Protein AF-A0A6A4WFX6-F1 (afdb_monomer_lite)

Structure (mmCIF, N/CA/C/O backbone):
data_AF-A0A6A4WFX6-F1
#
_entry.id   AF-A0A6A4WFX6-F1
#
loop_
_atom_site.group_PDB
_atom_site.id
_atom_site.type_symbol
_atom_site.label_atom_id
_atom_site.label_alt_id
_atom_site.label_comp_id
_atom_site.label_asym_id
_atom_site.label_entity_id
_atom_site.label_seq_id
_atom_site.pdbx_PDB_ins_code
_atom_site.Cartn_x
_atom_site.Cartn_y
_atom_site.Cartn_z
_atom_site.occupancy
_atom_site.B_iso_or_equiv
_atom_site.auth_seq_id
_atom_site.auth_comp_id
_atom_site.auth_asym_id
_atom_site.auth_atom_id
_atom_site.pdbx_PDB_model_num
ATOM 1 N N . MET A 1 1 ? -10.210 13.381 3.366 1.00 51.62 1 MET A N 1
ATOM 2 C CA . MET A 1 1 ? -11.570 13.363 3.956 1.00 51.62 1 MET A CA 1
ATOM 3 C C . MET A 1 1 ? -12.374 12.101 3.634 1.00 51.62 1 MET A C 1
ATOM 5 O O . MET A 1 1 ? -13.273 11.799 4.397 1.00 51.62 1 MET A O 1
ATOM 9 N N . THR A 1 2 ? -12.081 11.334 2.578 1.00 75.25 2 THR A N 1
ATOM 10 C CA . THR A 1 2 ? -12.871 10.139 2.205 1.00 75.25 2 THR A CA 1
ATOM 11 C C . THR A 1 2 ? -12.532 8.862 2.981 1.00 75.25 2 THR A C 1
ATOM 13 O O . THR A 1 2 ? -13.380 7.989 3.110 1.00 75.25 2 THR A O 1
ATOM 16 N N . THR A 1 3 ? -11.318 8.739 3.514 1.00 73.69 3 THR A N 1
ATOM 17 C CA . THR A 1 3 ? -10.812 7.487 4.103 1.00 73.69 3 THR A CA 1
ATOM 18 C C . THR A 1 3 ? -11.449 7.160 5.442 1.00 73.69 3 THR A C 1
ATOM 20 O O . THR A 1 3 ? -11.946 6.055 5.614 1.00 73.69 3 THR A O 1
ATOM 23 N N . ARG A 1 4 ? -11.525 8.140 6.345 1.00 78.06 4 ARG A N 1
ATOM 24 C CA . ARG A 1 4 ? -12.198 7.982 7.636 1.00 78.06 4 ARG A CA 1
ATOM 25 C C . ARG A 1 4 ? -13.681 7.634 7.482 1.00 78.06 4 ARG A C 1
ATOM 27 O O . ARG A 1 4 ? -14.131 6.668 8.070 1.00 78.06 4 ARG A O 1
ATOM 34 N N . ILE A 1 5 ? -14.404 8.342 6.610 1.00 83.00 5 ILE A N 1
ATOM 35 C CA . ILE A 1 5 ? -15.824 8.058 6.332 1.00 83.00 5 ILE A CA 1
ATOM 36 C C . ILE A 1 5 ? -16.015 6.620 5.829 1.00 83.00 5 ILE A C 1
ATOM 38 O O . ILE A 1 5 ? -16.965 5.954 6.224 1.00 83.00 5 ILE A O 1
ATOM 42 N N . LEU A 1 6 ? -15.122 6.138 4.961 1.00 85.56 6 LEU A N 1
ATOM 43 C CA . LEU A 1 6 ? -15.194 4.776 4.441 1.00 85.56 6 LEU A CA 1
ATOM 44 C C . LEU A 1 6 ? -14.917 3.730 5.529 1.00 85.56 6 LEU A C 1
ATOM 46 O O . LEU A 1 6 ? -15.627 2.731 5.591 1.00 85.56 6 LEU A O 1
ATOM 50 N N . VAL A 1 7 ? -13.915 3.956 6.383 1.00 84.00 7 VAL A N 1
ATOM 51 C CA . VAL A 1 7 ? -13.606 3.062 7.511 1.00 84.00 7 VAL A CA 1
ATOM 52 C C . VAL A 1 7 ? -14.772 3.024 8.498 1.00 84.00 7 VAL A C 1
ATOM 54 O O . VAL A 1 7 ? -15.221 1.935 8.845 1.00 84.00 7 VAL A O 1
ATOM 57 N N . ASP A 1 8 ? -15.321 4.184 8.862 1.00 84.25 8 ASP A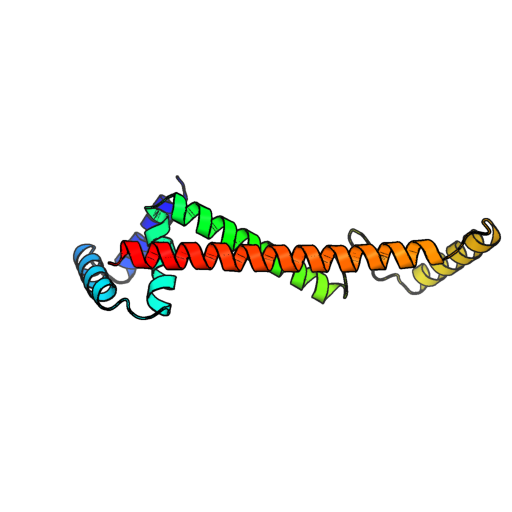 N 1
ATOM 58 C CA . ASP A 1 8 ? -16.463 4.302 9.774 1.00 84.25 8 ASP A CA 1
ATOM 59 C C . ASP A 1 8 ? -17.706 3.587 9.212 1.00 84.25 8 ASP A C 1
ATOM 61 O O . ASP A 1 8 ? -18.397 2.871 9.935 1.00 84.25 8 ASP A O 1
ATOM 65 N N . LEU A 1 9 ? -17.964 3.719 7.904 1.00 87.06 9 LEU A N 1
ATOM 66 C CA . LEU A 1 9 ? -19.076 3.045 7.227 1.00 87.06 9 LEU A CA 1
ATOM 67 C C . LEU A 1 9 ? -18.907 1.519 7.208 1.00 87.06 9 LEU A C 1
ATOM 69 O O . LEU A 1 9 ? -19.844 0.790 7.529 1.00 87.06 9 LEU A O 1
ATOM 73 N N . MET A 1 10 ? -17.723 1.033 6.828 1.00 88.31 10 MET A N 1
ATOM 74 C CA . MET A 1 10 ? -17.441 -0.404 6.736 1.00 88.31 10 MET A CA 1
ATOM 75 C C . MET A 1 10 ? -17.467 -1.067 8.113 1.00 88.31 10 MET A C 1
ATOM 77 O O . MET A 1 10 ? -18.027 -2.151 8.266 1.00 88.31 10 MET A O 1
ATOM 81 N N . LEU A 1 11 ? -16.888 -0.406 9.118 1.00 87.44 11 LEU A N 1
ATOM 82 C CA . LEU A 1 11 ? -16.868 -0.902 10.487 1.00 87.44 11 LEU A CA 1
ATOM 83 C C . LEU A 1 11 ? -18.274 -0.885 11.098 1.00 87.44 11 LEU A C 1
ATOM 85 O O . LEU A 1 11 ? -18.674 -1.874 11.705 1.00 87.44 11 LEU A O 1
ATOM 89 N N . GLY A 1 12 ? -19.043 0.186 10.875 1.00 87.12 12 GLY A N 1
ATOM 90 C CA . GLY A 1 12 ? -20.427 0.299 11.335 1.00 87.12 12 GLY A CA 1
ATOM 91 C C . GLY A 1 12 ? -21.333 -0.792 10.761 1.00 87.12 12 GLY A C 1
ATOM 92 O O . GLY A 1 12 ? -22.003 -1.480 11.527 1.00 87.12 12 GLY A O 1
ATOM 93 N N . SER A 1 13 ? -21.286 -1.015 9.441 1.00 89.12 13 SER A N 1
ATOM 94 C CA . SER A 1 13 ? -22.045 -2.093 8.784 1.00 89.12 13 SER A CA 1
ATOM 95 C C . SER A 1 13 ? -21.658 -3.471 9.325 1.00 89.12 13 SER A C 1
ATOM 97 O O . SER A 1 13 ? -22.522 -4.289 9.617 1.00 89.12 13 SER A O 1
ATOM 99 N N . TYR A 1 14 ? -20.360 -3.728 9.500 1.00 88.56 14 TYR A N 1
ATOM 100 C CA . TYR A 1 14 ? -19.877 -5.019 9.990 1.00 88.56 14 TYR A CA 1
ATOM 101 C C . TYR A 1 14 ? -20.261 -5.282 11.454 1.00 88.56 14 TYR A C 1
ATOM 103 O O . TYR A 1 14 ? -20.613 -6.403 11.823 1.00 88.56 14 TYR A O 1
ATOM 111 N N . MET A 1 15 ? -20.207 -4.253 12.303 1.00 89.56 15 MET A N 1
ATOM 112 C CA . MET A 1 15 ? -20.641 -4.348 13.697 1.00 89.56 15 MET A CA 1
ATOM 113 C C . MET A 1 15 ? -22.145 -4.615 13.809 1.00 89.56 15 MET A C 1
ATOM 115 O O . MET A 1 15 ? -22.550 -5.405 14.662 1.00 89.56 15 MET A O 1
ATOM 119 N N . GLU A 1 16 ? -22.954 -4.006 12.938 1.00 90.69 16 GLU A N 1
ATOM 120 C CA . GLU A 1 16 ? -24.398 -4.243 12.859 1.00 90.69 16 GLU A CA 1
ATOM 121 C C . GLU A 1 16 ? -24.711 -5.686 12.429 1.00 90.69 16 GLU A C 1
ATOM 123 O O . GLU A 1 16 ? -25.492 -6.362 13.100 1.00 90.69 16 GLU A O 1
ATOM 128 N N . ASP A 1 17 ? -24.025 -6.200 11.403 1.00 91.81 17 ASP A N 1
ATOM 129 C CA . ASP A 1 17 ? -24.216 -7.566 10.892 1.00 91.81 17 ASP A CA 1
ATOM 130 C C . ASP A 1 17 ? -23.879 -8.657 11.928 1.00 91.81 17 ASP A C 1
ATOM 132 O O . ASP A 1 17 ? -24.499 -9.723 11.949 1.00 91.81 17 ASP A O 1
ATOM 136 N N . ILE A 1 18 ? -22.895 -8.407 12.799 1.00 89.19 18 ILE A N 1
ATOM 137 C CA . ILE A 1 18 ? -22.449 -9.360 13.836 1.00 89.19 18 ILE A CA 1
ATOM 138 C C . ILE A 1 18 ? -23.148 -9.112 15.183 1.00 89.19 18 ILE A C 1
ATOM 140 O O . ILE A 1 18 ? -23.088 -9.951 16.084 1.00 89.19 18 ILE A O 1
ATOM 144 N N . GLY A 1 19 ? -23.855 -7.991 15.331 1.00 87.25 19 GLY A N 1
ATOM 145 C CA . GLY A 1 19 ? -24.536 -7.618 16.570 1.00 87.25 19 GLY A CA 1
ATOM 146 C C . GLY A 1 19 ? -23.578 -7.219 17.696 1.00 87.25 19 GLY A C 1
ATOM 147 O O . GLY A 1 19 ? -23.857 -7.490 18.865 1.00 87.25 1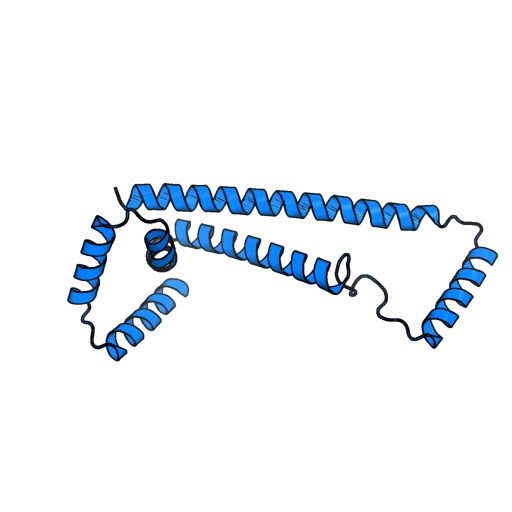9 GLY A O 1
ATOM 148 N N . ILE A 1 20 ? -22.442 -6.601 17.359 1.00 89.81 20 ILE A N 1
ATOM 149 C CA . ILE A 1 20 ? -21.456 -6.100 18.327 1.00 89.81 20 ILE A CA 1
ATOM 150 C C . ILE A 1 20 ? -21.765 -4.638 18.641 1.00 89.81 20 ILE A C 1
ATOM 152 O O . ILE A 1 20 ? -21.866 -3.810 17.737 1.00 89.81 20 ILE A O 1
ATOM 156 N N . THR A 1 21 ? -21.860 -4.293 19.928 1.00 87.12 21 THR A N 1
ATOM 157 C CA . THR A 1 21 ? -22.044 -2.888 20.322 1.00 87.12 21 THR A CA 1
ATOM 158 C C . THR A 1 21 ? -20.717 -2.116 20.294 1.00 87.12 21 THR A C 1
ATOM 160 O O . THR A 1 21 ? -19.652 -2.714 20.492 1.00 87.12 21 THR A O 1
ATOM 163 N N . PRO A 1 22 ? -20.741 -0.784 20.101 1.00 83.94 22 PRO A N 1
ATOM 164 C CA . PRO A 1 22 ? -19.537 0.048 20.161 1.00 83.94 22 PRO A CA 1
ATOM 165 C C . PRO A 1 22 ? -18.714 -0.147 21.438 1.00 83.94 22 PRO A C 1
ATOM 167 O O . PRO A 1 22 ? -17.492 -0.228 21.374 1.00 83.94 22 PRO A O 1
ATOM 170 N N . GLU A 1 23 ? -19.368 -0.326 22.583 1.00 86.06 23 GLU A N 1
ATOM 171 C CA . GLU A 1 23 ? -18.711 -0.507 23.882 1.00 86.06 23 GLU A CA 1
ATOM 172 C C . GLU A 1 23 ? -18.016 -1.874 23.989 1.00 86.06 23 GLU A C 1
ATOM 174 O O . GLU A 1 23 ? -16.959 -2.009 24.609 1.00 86.06 23 GLU A O 1
ATOM 179 N N . GLN A 1 24 ? -18.599 -2.912 23.380 1.00 84.81 24 GLN A N 1
ATOM 180 C CA . GLN A 1 24 ? -17.982 -4.238 23.305 1.00 84.81 24 GLN A CA 1
ATOM 181 C C . GLN A 1 24 ? -16.764 -4.226 22.382 1.00 84.81 24 GLN A C 1
ATOM 183 O O . GLN A 1 24 ? -15.742 -4.831 22.714 1.00 84.81 24 GLN A O 1
ATOM 188 N N . PHE A 1 25 ? -16.866 -3.517 21.257 1.00 83.38 25 PHE A N 1
ATOM 189 C CA . PHE A 1 25 ? -15.761 -3.320 20.327 1.00 83.38 25 PHE A CA 1
ATOM 190 C C . PHE A 1 25 ? -14.613 -2.542 20.979 1.00 83.38 25 PHE A C 1
ATOM 192 O O . PHE A 1 25 ? -13.475 -3.002 20.950 1.00 83.38 25 PHE A O 1
ATOM 199 N N . GLU A 1 26 ? -14.905 -1.424 21.647 1.00 82.62 26 GLU A N 1
ATOM 200 C CA . GLU A 1 26 ? -13.913 -0.621 22.368 1.00 82.62 26 GLU A CA 1
ATOM 201 C C . GLU A 1 26 ? -13.186 -1.459 23.428 1.00 82.62 26 GLU A C 1
ATOM 203 O O . GLU A 1 26 ? -11.955 -1.504 23.453 1.00 82.62 26 GLU A O 1
ATOM 208 N N . LYS A 1 27 ? -13.932 -2.222 24.237 1.00 82.31 27 LYS A N 1
ATOM 209 C CA . LYS A 1 27 ? -13.360 -3.115 25.252 1.00 82.31 27 LYS A CA 1
ATOM 210 C C . LYS A 1 27 ? -12.470 -4.203 24.643 1.00 82.31 27 LYS A C 1
ATOM 212 O O . LYS A 1 27 ? -11.420 -4.521 25.203 1.00 82.31 27 LYS A O 1
ATOM 217 N N . ALA A 1 28 ? -12.872 -4.782 23.513 1.00 80.31 28 ALA A N 1
ATOM 218 C CA . ALA A 1 28 ? -12.062 -5.762 22.794 1.00 80.31 28 ALA A CA 1
ATOM 219 C C . ALA A 1 28 ? -10.778 -5.130 22.234 1.00 80.31 28 ALA A C 1
ATOM 221 O O . ALA A 1 28 ? -9.704 -5.709 22.389 1.00 80.31 28 ALA A O 1
ATOM 222 N N . CYS A 1 29 ? -10.866 -3.923 21.669 1.00 74.94 29 CYS A N 1
ATOM 223 C CA . CYS A 1 29 ? -9.724 -3.158 21.172 1.00 74.94 29 CYS A CA 1
ATOM 224 C C . CYS A 1 29 ? -8.746 -2.782 22.292 1.00 74.94 29 CYS A C 1
ATOM 226 O O . CYS A 1 29 ? -7.543 -2.957 22.118 1.00 74.94 29 CYS A O 1
ATOM 228 N N . SER A 1 30 ? -9.224 -2.346 23.462 1.00 73.06 30 SER A N 1
ATOM 229 C CA . SER A 1 30 ? -8.357 -2.051 24.615 1.00 73.06 30 SER A CA 1
ATOM 230 C C . SER A 1 30 ? -7.630 -3.296 25.134 1.00 73.06 30 SER A C 1
ATOM 232 O O . SER A 1 30 ? -6.440 -3.236 25.445 1.00 73.06 30 SER A O 1
ATOM 234 N N . ASN A 1 31 ? -8.314 -4.442 25.185 1.00 72.56 31 ASN A N 1
ATOM 235 C CA . ASN A 1 31 ? -7.705 -5.708 25.601 1.00 72.56 31 ASN A CA 1
ATOM 236 C C . ASN A 1 31 ? -6.680 -6.211 24.570 1.00 72.56 31 ASN A C 1
ATOM 238 O O . ASN A 1 31 ? -5.585 -6.633 24.939 1.00 72.56 31 ASN A O 1
ATOM 242 N N . ALA A 1 32 ? -7.001 -6.112 23.277 1.00 67.38 32 ALA A N 1
ATOM 243 C CA . ALA A 1 32 ? -6.097 -6.471 22.187 1.00 67.38 32 ALA A CA 1
ATOM 244 C C . ALA A 1 32 ? -4.878 -5.536 22.109 1.00 67.38 32 ALA A C 1
ATOM 246 O O . ALA A 1 32 ? -3.783 -5.985 21.773 1.00 67.38 32 ALA A O 1
ATOM 247 N N . ALA A 1 33 ? -5.043 -4.255 22.459 1.00 62.12 33 ALA A N 1
ATOM 248 C CA . ALA A 1 33 ? -3.951 -3.291 22.534 1.00 62.12 33 ALA A CA 1
ATOM 249 C C . ALA A 1 33 ? -2.953 -3.620 23.654 1.00 62.12 33 ALA A C 1
ATOM 251 O O . ALA A 1 33 ? -1.744 -3.514 23.452 1.00 62.12 33 ALA A O 1
ATOM 252 N N . ALA A 1 34 ? -3.434 -4.110 24.800 1.00 63.16 34 ALA A N 1
ATOM 253 C CA . ALA A 1 34 ? -2.574 -4.576 25.890 1.00 63.16 34 ALA A CA 1
ATOM 254 C C . ALA A 1 34 ? -1.790 -5.859 25.531 1.00 63.16 34 ALA A C 1
ATOM 256 O O . ALA A 1 34 ? -0.662 -6.059 25.988 1.00 63.16 34 ALA A O 1
ATOM 257 N N . GLU A 1 35 ? -2.355 -6.719 24.677 1.00 60.41 35 GLU A N 1
ATOM 258 C CA . GLU A 1 35 ? -1.726 -7.958 24.196 1.00 60.41 35 GLU A CA 1
ATOM 259 C C . GLU A 1 35 ? -0.946 -7.791 22.876 1.00 60.41 35 GLU A C 1
ATOM 261 O O . GLU A 1 35 ? -0.430 -8.773 22.332 1.00 60.41 35 GLU A O 1
ATOM 266 N N . MET A 1 36 ? -0.796 -6.555 22.374 1.00 56.22 36 MET A N 1
ATOM 267 C CA . MET A 1 36 ? -0.292 -6.202 21.035 1.00 56.22 36 MET A CA 1
ATOM 268 C C . MET A 1 36 ? 1.230 -6.410 20.848 1.00 56.22 36 MET A C 1
ATOM 270 O O . MET A 1 36 ? 1.948 -5.579 20.294 1.00 56.22 36 MET A O 1
ATOM 274 N N . LYS A 1 37 ? 1.758 -7.551 21.302 1.00 54.91 37 LYS A N 1
ATOM 275 C CA . LYS A 1 37 ? 3.159 -7.968 21.136 1.00 54.91 37 LYS A CA 1
ATOM 276 C C . LYS A 1 37 ? 3.429 -8.669 19.804 1.00 54.91 37 LYS A C 1
ATOM 278 O O . LYS A 1 37 ? 4.593 -8.828 19.439 1.00 54.91 37 LYS A O 1
ATOM 283 N N . SER A 1 38 ? 2.398 -9.107 19.071 1.00 60.62 38 SER A N 1
ATOM 284 C CA . SER A 1 38 ? 2.593 -9.799 17.789 1.00 60.62 38 SER A CA 1
ATOM 285 C C . SER A 1 38 ? 2.476 -8.853 16.589 1.00 60.62 38 SER A C 1
ATOM 287 O O . SER A 1 38 ? 1.549 -8.049 16.488 1.00 60.62 38 SER A O 1
ATOM 289 N N . LYS A 1 39 ? 3.402 -9.004 15.632 1.00 56.12 39 LYS A N 1
ATOM 290 C CA . LYS A 1 39 ? 3.449 -8.235 14.373 1.00 56.12 39 LYS A CA 1
ATOM 291 C C . LYS A 1 39 ? 2.154 -8.333 13.554 1.00 56.12 39 LYS A C 1
ATOM 293 O O . LYS A 1 39 ? 1.840 -7.426 12.796 1.00 56.12 39 LYS A O 1
ATOM 298 N N . PHE A 1 40 ? 1.407 -9.426 13.715 1.00 54.34 40 PHE A N 1
ATOM 299 C CA . PHE A 1 40 ? 0.149 -9.667 13.009 1.00 54.34 40 PHE A CA 1
ATOM 300 C C . PHE A 1 40 ? -0.961 -8.704 13.449 1.00 54.34 40 PHE A C 1
ATOM 302 O O . PHE A 1 40 ? -1.702 -8.204 12.612 1.00 54.34 40 PHE A O 1
ATOM 309 N N . HIS A 1 41 ? -1.026 -8.381 14.744 1.00 57.53 41 HIS A N 1
ATOM 310 C CA . HIS A 1 41 ? -2.049 -7.475 15.271 1.00 57.53 41 HIS A CA 1
ATOM 311 C C . HIS A 1 41 ? -1.732 -6.016 14.900 1.00 57.53 41 HIS A C 1
ATOM 313 O O . HIS A 1 41 ? -2.635 -5.262 14.565 1.00 57.53 41 HIS A O 1
ATOM 319 N N . GLN A 1 42 ? -0.449 -5.636 14.834 1.00 61.62 42 GLN A N 1
ATOM 320 C CA . GLN A 1 42 ? -0.028 -4.297 14.385 1.00 61.62 42 GLN A CA 1
ATOM 321 C C . GLN A 1 42 ? -0.430 -3.997 12.930 1.00 61.62 42 GLN A C 1
ATOM 323 O O . GLN A 1 42 ? -0.888 -2.897 12.634 1.00 61.62 42 GLN A O 1
ATOM 328 N N . LEU A 1 43 ? -0.327 -4.986 12.036 1.00 63.81 43 LEU A N 1
ATOM 329 C CA . LEU A 1 43 ? -0.730 -4.847 10.629 1.00 63.81 43 LEU A CA 1
ATOM 330 C C . LEU A 1 43 ? -2.253 -4.726 10.451 1.00 63.81 43 LEU A C 1
ATOM 332 O O . LEU A 1 43 ? -2.707 -4.026 9.553 1.00 63.81 43 LEU A O 1
ATOM 336 N N . GLN A 1 44 ? -3.051 -5.382 11.300 1.00 64.94 44 GLN A N 1
ATOM 337 C CA . GLN A 1 44 ? -4.516 -5.361 11.194 1.00 64.94 44 GLN A CA 1
ATOM 338 C C . GLN A 1 44 ? -5.131 -4.025 11.612 1.00 64.94 44 GLN A C 1
ATOM 340 O O . GLN A 1 44 ? -6.128 -3.602 11.031 1.00 64.94 44 GLN A O 1
ATOM 345 N N . PHE A 1 45 ? -4.532 -3.338 12.586 1.00 70.19 45 PHE A N 1
ATOM 346 C CA . PHE A 1 45 ? -5.040 -2.043 13.028 1.00 70.19 45 PHE A CA 1
ATOM 347 C C . PHE A 1 45 ? -4.522 -0.872 12.187 1.00 70.19 45 PHE A C 1
ATOM 349 O O . PHE A 1 45 ? -5.071 0.217 12.305 1.00 70.19 45 PHE A O 1
ATOM 356 N N . GLU A 1 46 ? -3.513 -1.058 11.328 1.00 72.75 46 GLU A N 1
ATOM 357 C CA . GLU A 1 46 ? -2.883 0.019 10.543 1.00 72.75 46 GLU A CA 1
ATOM 358 C C . GLU A 1 46 ? -3.897 0.940 9.850 1.00 72.75 46 GLU A C 1
ATOM 360 O O . GLU A 1 46 ? -3.764 2.159 9.904 1.00 72.75 46 GLU A O 1
ATOM 365 N N . GLN A 1 47 ? -4.949 0.362 9.265 1.00 74.94 47 GLN A N 1
ATOM 366 C CA . GLN A 1 47 ? -6.002 1.104 8.570 1.00 74.94 47 GLN A CA 1
ATOM 367 C C . GLN A 1 47 ? -6.916 1.889 9.519 1.00 74.94 47 GLN A C 1
ATOM 369 O O . GLN A 1 47 ? -7.367 2.974 9.157 1.00 74.94 47 GLN A O 1
ATOM 374 N N . LEU A 1 48 ? -7.155 1.373 10.730 1.00 76.06 48 LEU A N 1
ATOM 375 C CA . LEU A 1 48 ? -7.876 2.097 11.778 1.00 76.06 48 LEU A CA 1
ATOM 376 C C . LEU A 1 48 ? -7.037 3.271 12.299 1.00 76.06 48 LEU A C 1
ATOM 378 O O . LEU A 1 48 ? -7.528 4.392 12.338 1.00 76.06 48 LEU A O 1
ATOM 382 N N . TRP A 1 49 ? -5.751 3.060 12.599 1.00 74.81 49 TRP A N 1
ATOM 383 C CA . TRP A 1 49 ? -4.859 4.143 13.043 1.00 74.81 49 TRP A CA 1
ATOM 384 C C . TRP A 1 49 ? -4.661 5.213 11.959 1.00 74.81 49 TRP A C 1
ATOM 386 O O . TRP A 1 49 ? -4.646 6.406 12.249 1.00 74.81 49 TRP A O 1
ATOM 396 N N . ALA A 1 50 ? -4.555 4.808 10.692 1.00 79.31 50 ALA A N 1
ATOM 397 C CA . ALA A 1 50 ? -4.462 5.725 9.559 1.00 79.31 50 ALA A CA 1
ATOM 398 C C . ALA A 1 50 ? -5.755 6.524 9.310 1.00 79.31 50 ALA A C 1
ATOM 400 O O . ALA A 1 50 ? -5.703 7.586 8.691 1.00 79.31 50 ALA A O 1
ATOM 401 N N . ALA A 1 51 ? -6.919 6.052 9.765 1.00 79.38 51 ALA A N 1
ATOM 402 C CA . ALA A 1 51 ? -8.155 6.828 9.666 1.00 79.38 51 ALA A CA 1
ATOM 403 C C . ALA A 1 51 ? -8.115 8.086 10.556 1.00 79.38 51 ALA A C 1
ATOM 405 O O . ALA A 1 51 ? -8.698 9.110 10.183 1.00 79.38 51 ALA A O 1
ATOM 406 N N . ASP A 1 52 ? -7.379 8.021 11.671 1.00 78.50 52 ASP A N 1
ATOM 407 C CA . ASP A 1 52 ? -7.253 9.100 12.654 1.00 78.50 52 ASP A CA 1
ATOM 408 C C . ASP A 1 52 ? -5.937 9.897 12.556 1.00 78.50 52 ASP A C 1
ATOM 410 O O . ASP A 1 52 ? -5.912 11.069 12.936 1.00 78.50 52 ASP A O 1
ATOM 414 N N . ASP A 1 53 ? -4.861 9.330 11.991 1.00 81.38 53 ASP A N 1
ATOM 415 C CA . ASP A 1 53 ? -3.584 10.024 11.751 1.00 81.38 53 ASP A CA 1
ATOM 416 C C . ASP A 1 53 ? -3.279 10.185 10.251 1.00 81.38 53 ASP A C 1
ATOM 418 O O . ASP A 1 53 ? -2.937 9.237 9.536 1.00 81.38 53 ASP A O 1
ATOM 422 N N . PHE A 1 54 ? -3.317 11.437 9.780 1.00 81.12 54 PHE A N 1
ATOM 423 C CA . PHE A 1 54 ? -3.005 11.786 8.395 1.00 81.12 54 PHE A CA 1
ATOM 424 C C . PHE A 1 54 ? -1.568 11.430 7.978 1.00 81.12 54 PHE A C 1
ATOM 426 O O . PHE A 1 54 ? -1.358 11.030 6.833 1.00 81.12 54 PHE A O 1
ATOM 433 N N . ASN A 1 55 ? -0.577 11.550 8.868 1.00 80.62 55 ASN A N 1
ATOM 434 C CA . ASN A 1 55 ? 0.803 11.183 8.536 1.00 80.62 55 ASN A CA 1
ATOM 435 C C . ASN A 1 55 ? 0.929 9.672 8.346 1.00 80.62 55 ASN A C 1
ATOM 437 O O . ASN A 1 55 ? 1.593 9.227 7.408 1.00 80.62 55 ASN A O 1
ATOM 441 N N . MET A 1 56 ? 0.261 8.886 9.192 1.00 80.00 56 MET A N 1
ATOM 442 C CA . MET A 1 56 ? 0.203 7.434 9.036 1.00 80.00 56 MET A CA 1
ATOM 443 C C . MET A 1 56 ? -0.505 7.055 7.729 1.00 80.00 56 MET A C 1
ATOM 445 O O . MET A 1 56 ? 0.019 6.256 6.954 1.00 80.00 56 MET A O 1
ATOM 449 N N . PHE A 1 57 ? -1.634 7.702 7.419 1.00 82.12 57 PHE A N 1
ATOM 450 C CA . PHE A 1 57 ? -2.338 7.525 6.148 1.00 82.12 57 PHE A CA 1
ATOM 451 C C . PHE A 1 57 ? -1.459 7.832 4.933 1.00 82.12 57 PHE A C 1
ATOM 453 O O . PHE A 1 57 ? -1.390 7.035 3.998 1.00 82.12 57 PHE A O 1
ATOM 460 N N . GLN A 1 58 ? -0.758 8.966 4.941 1.00 84.38 58 GLN A N 1
ATOM 461 C CA . GLN A 1 58 ? 0.118 9.360 3.843 1.00 84.38 58 GLN A CA 1
ATOM 462 C C . GLN A 1 58 ? 1.239 8.335 3.628 1.00 84.38 58 GLN A C 1
ATOM 464 O O . GLN A 1 58 ? 1.501 7.951 2.488 1.00 84.38 58 GLN A O 1
ATOM 469 N N . ARG A 1 59 ? 1.871 7.853 4.703 1.00 81.38 59 ARG A N 1
ATOM 470 C CA . ARG A 1 59 ? 2.929 6.833 4.633 1.00 81.38 59 ARG A CA 1
ATOM 471 C C . ARG A 1 59 ? 2.406 5.490 4.140 1.00 81.38 59 ARG A C 1
ATOM 473 O O . ARG A 1 59 ? 3.006 4.900 3.243 1.00 81.38 59 ARG A O 1
ATOM 480 N N . MET A 1 60 ? 1.252 5.054 4.647 1.00 82.38 60 MET A N 1
ATOM 481 C CA . MET A 1 60 ? 0.567 3.848 4.178 1.00 82.38 60 MET A CA 1
ATOM 482 C C . MET A 1 60 ? 0.258 3.946 2.677 1.00 82.38 60 MET A C 1
ATOM 484 O O . MET A 1 60 ? 0.472 2.988 1.929 1.00 82.38 60 MET A O 1
ATOM 488 N N . MET A 1 61 ? -0.169 5.120 2.202 1.00 84.38 61 MET A N 1
ATOM 489 C CA . MET A 1 61 ? -0.439 5.332 0.783 1.00 84.38 61 MET A CA 1
ATOM 490 C C . MET A 1 61 ? 0.822 5.367 -0.081 1.00 84.38 61 MET A C 1
ATOM 492 O O . MET A 1 61 ? 0.817 4.814 -1.179 1.00 84.38 61 MET A O 1
ATOM 496 N N . ILE A 1 62 ? 1.911 5.972 0.399 1.00 86.00 62 ILE A N 1
ATOM 497 C CA . ILE A 1 62 ? 3.203 5.955 -0.300 1.00 86.00 62 ILE A CA 1
ATOM 498 C C . ILE A 1 62 ? 3.721 4.517 -0.413 1.00 86.00 62 ILE A C 1
ATOM 500 O O . ILE A 1 62 ? 4.092 4.100 -1.510 1.00 86.00 62 ILE A O 1
ATOM 504 N N . ARG A 1 63 ? 3.671 3.731 0.673 1.00 84.50 63 ARG A N 1
ATOM 505 C CA . ARG A 1 63 ? 4.025 2.303 0.655 1.00 84.50 63 ARG A CA 1
ATOM 506 C C . ARG A 1 63 ? 3.189 1.539 -0.372 1.00 84.50 63 ARG A C 1
ATOM 508 O O . ARG A 1 63 ? 3.754 0.856 -1.220 1.00 84.50 63 ARG A O 1
ATOM 515 N N . THR A 1 64 ? 1.867 1.719 -0.346 1.00 86.69 64 THR A N 1
ATOM 516 C CA . THR A 1 64 ? 0.936 1.070 -1.287 1.00 86.69 64 THR A CA 1
ATOM 517 C C . THR A 1 64 ? 1.247 1.446 -2.740 1.00 86.69 64 THR A C 1
ATOM 519 O O . THR A 1 64 ? 1.267 0.584 -3.614 1.00 86.69 64 THR A O 1
ATOM 522 N N . ASN A 1 65 ? 1.564 2.715 -3.018 1.00 88.50 65 ASN A N 1
ATOM 523 C CA . ASN A 1 65 ? 1.968 3.153 -4.356 1.00 88.50 65 ASN A CA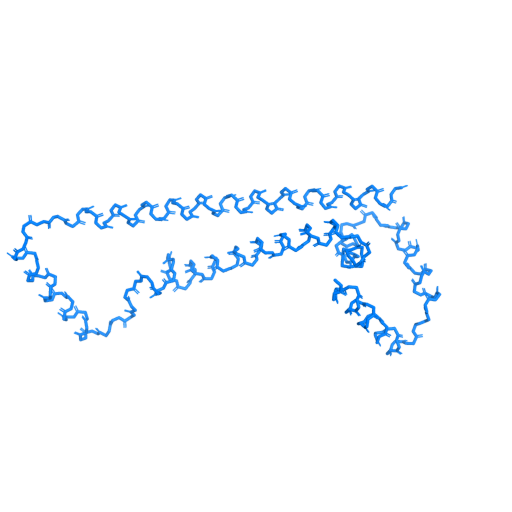 1
ATOM 524 C C . ASN A 1 65 ? 3.274 2.490 -4.814 1.00 88.50 65 ASN A C 1
ATOM 526 O O . ASN A 1 65 ? 3.379 2.090 -5.971 1.00 88.50 65 ASN A O 1
ATOM 530 N N . ILE A 1 66 ? 4.257 2.357 -3.922 1.00 82.94 66 ILE A N 1
ATOM 531 C CA . ILE A 1 66 ? 5.526 1.681 -4.222 1.00 82.94 66 ILE A CA 1
ATOM 532 C C . ILE A 1 66 ? 5.291 0.189 -4.499 1.00 82.94 66 ILE A C 1
ATOM 534 O O . ILE A 1 66 ? 5.858 -0.357 -5.443 1.00 82.94 66 ILE A O 1
ATOM 538 N N . GLU A 1 67 ? 4.433 -0.471 -3.721 1.00 83.25 67 GLU A N 1
ATOM 539 C CA . GLU A 1 67 ? 4.062 -1.875 -3.933 1.00 83.25 67 GLU A CA 1
ATOM 540 C C . GLU A 1 67 ? 3.352 -2.083 -5.271 1.00 83.25 67 GLU A C 1
ATOM 542 O O . GLU A 1 67 ? 3.730 -2.977 -6.025 1.00 83.25 67 GLU A O 1
ATOM 547 N N . LEU A 1 68 ? 2.393 -1.221 -5.615 1.00 86.75 68 LEU A N 1
ATOM 548 C CA . LEU A 1 68 ? 1.714 -1.263 -6.911 1.00 86.75 68 LEU A CA 1
ATOM 549 C C . LEU A 1 68 ? 2.685 -1.033 -8.072 1.00 86.75 68 LEU A C 1
ATOM 551 O O . LEU A 1 68 ? 2.597 -1.715 -9.090 1.00 86.75 68 LEU A O 1
ATOM 555 N N . GLN A 1 69 ? 3.639 -0.110 -7.925 1.00 86.69 69 GLN A N 1
ATOM 556 C CA . GLN A 1 69 ? 4.670 0.126 -8.938 1.00 86.69 69 GLN A CA 1
ATOM 557 C C . GLN A 1 69 ? 5.598 -1.082 -9.100 1.00 86.69 69 GLN A C 1
ATOM 559 O O . GLN A 1 69 ? 5.939 -1.437 -10.227 1.00 86.69 69 GLN A O 1
ATOM 564 N N . LEU A 1 70 ? 5.967 -1.753 -8.005 1.00 81.25 70 LEU A N 1
ATOM 565 C CA . LEU A 1 70 ? 6.748 -2.990 -8.056 1.00 81.25 70 LEU A CA 1
ATOM 566 C C . LEU A 1 70 ? 5.964 -4.130 -8.710 1.00 81.25 70 LEU A C 1
ATOM 568 O O . LEU A 1 70 ? 6.511 -4.813 -9.568 1.00 81.25 70 LEU A O 1
ATOM 572 N N . GLN A 1 71 ? 4.686 -4.301 -8.368 1.00 85.62 71 GLN A N 1
ATOM 573 C CA . GLN A 1 71 ? 3.817 -5.301 -8.994 1.00 85.62 71 GLN A CA 1
ATOM 574 C C . GLN A 1 71 ? 3.632 -5.031 -10.487 1.00 85.62 71 GLN A C 1
ATOM 576 O O . GLN A 1 71 ? 3.714 -5.957 -11.290 1.00 85.62 71 GLN A O 1
ATOM 581 N N . ALA A 1 72 ? 3.434 -3.770 -10.881 1.00 80.50 72 ALA A N 1
ATOM 582 C CA . ALA A 1 72 ? 3.397 -3.386 -12.285 1.00 80.50 72 ALA A CA 1
ATOM 583 C C . ALA A 1 72 ? 4.717 -3.758 -12.967 1.00 80.50 72 ALA A C 1
ATOM 585 O O . ALA A 1 72 ? 4.703 -4.428 -13.993 1.00 80.50 72 ALA A O 1
ATOM 586 N N . LEU A 1 73 ? 5.858 -3.420 -12.366 1.00 75.12 73 LEU A N 1
ATOM 587 C CA . LEU A 1 73 ? 7.170 -3.754 -12.913 1.00 75.12 73 LEU A CA 1
ATOM 588 C C . LEU A 1 73 ? 7.383 -5.271 -13.056 1.00 75.12 73 LEU A C 1
ATOM 590 O O . LEU A 1 73 ? 7.909 -5.727 -14.069 1.00 75.12 73 LEU A O 1
ATOM 594 N N . GLU A 1 74 ? 6.944 -6.061 -12.078 1.00 77.12 74 GLU A N 1
ATOM 595 C CA . GLU A 1 74 ? 7.017 -7.524 -12.105 1.00 77.12 74 GLU A CA 1
ATOM 596 C C . GLU A 1 74 ? 6.098 -8.129 -13.169 1.00 77.12 74 GLU A C 1
ATOM 598 O O . GLU A 1 74 ? 6.530 -9.008 -13.913 1.00 77.12 74 GLU A O 1
ATOM 603 N N . LEU A 1 75 ? 4.866 -7.633 -13.309 1.00 74.31 75 LEU A N 1
ATOM 604 C CA . LEU A 1 75 ? 3.939 -8.056 -14.364 1.00 74.31 75 LEU A CA 1
ATOM 605 C C . LEU A 1 75 ? 4.486 -7.737 -15.757 1.00 74.31 75 LEU A C 1
ATOM 607 O O . LEU A 1 75 ? 4.343 -8.537 -16.682 1.00 74.31 75 LEU A O 1
ATOM 611 N N . LEU A 1 76 ? 5.144 -6.589 -15.895 1.00 65.75 76 LEU A N 1
ATOM 612 C CA . LEU A 1 76 ? 5.799 -6.165 -17.123 1.00 65.75 76 LEU A CA 1
ATOM 613 C C . LEU A 1 76 ? 7.013 -7.036 -17.456 1.00 65.75 76 LEU A C 1
ATOM 615 O O . LEU A 1 76 ? 7.161 -7.472 -18.595 1.00 65.75 76 LEU A O 1
ATOM 619 N N . GLN A 1 77 ? 7.834 -7.359 -16.458 1.00 65.31 77 GLN A N 1
ATOM 620 C CA . GLN A 1 77 ? 8.968 -8.269 -16.599 1.00 65.31 77 GLN A CA 1
ATOM 621 C C . GLN A 1 77 ? 8.511 -9.704 -16.918 1.00 65.31 77 GLN A C 1
ATOM 623 O O . GLN A 1 77 ? 9.125 -10.380 -17.740 1.00 65.31 77 GLN A O 1
ATOM 628 N N . HIS A 1 78 ? 7.412 -10.165 -16.315 1.00 62.72 78 HIS A N 1
ATOM 629 C CA . HIS A 1 78 ? 6.893 -11.521 -16.492 1.00 62.72 78 HIS A CA 1
ATOM 630 C C . HIS A 1 78 ? 6.180 -11.724 -17.837 1.00 62.72 78 HIS A C 1
ATOM 632 O O . HIS A 1 78 ? 6.333 -12.780 -18.445 1.00 62.72 78 HIS A O 1
ATOM 638 N N . ARG A 1 79 ? 5.428 -10.727 -18.332 1.00 58.22 79 ARG A N 1
ATOM 639 C CA . ARG A 1 79 ? 4.757 -10.819 -19.644 1.00 58.22 79 ARG A CA 1
ATOM 640 C C . ARG A 1 79 ? 5.682 -10.614 -20.839 1.00 58.22 79 ARG A C 1
ATOM 642 O O . ARG A 1 79 ? 5.367 -11.132 -21.904 1.00 58.22 79 ARG A O 1
ATOM 649 N N . HIS A 1 80 ? 6.767 -9.855 -20.692 1.00 52.91 80 HIS A N 1
ATOM 650 C CA . HIS A 1 80 ? 7.596 -9.449 -21.832 1.00 52.91 80 HIS A CA 1
ATOM 651 C C . HIS A 1 80 ? 9.057 -9.909 -21.754 1.00 52.91 80 HIS A C 1
ATOM 653 O O . HIS A 1 80 ? 9.821 -9.640 -22.674 1.00 52.91 80 HIS A O 1
ATOM 659 N N . GLY A 1 81 ? 9.490 -10.576 -20.676 1.00 56.38 81 GLY A N 1
ATOM 660 C CA . GLY A 1 81 ? 10.912 -10.849 -20.411 1.00 56.38 81 GLY A CA 1
ATOM 661 C C . GLY A 1 81 ? 11.705 -9.582 -20.048 1.00 56.38 81 GLY A C 1
ATOM 662 O O . GLY A 1 81 ? 12.586 -9.648 -19.197 1.00 56.38 81 GLY A O 1
ATOM 663 N N . VAL A 1 82 ? 11.329 -8.431 -20.624 1.00 60.69 82 VAL A N 1
ATOM 664 C CA . VAL A 1 82 ? 11.688 -7.040 -20.310 1.00 60.69 82 VAL A CA 1
ATOM 665 C C . VAL A 1 82 ? 10.561 -6.134 -20.860 1.00 60.69 82 VAL A C 1
ATOM 667 O O . VAL A 1 82 ? 10.260 -6.269 -22.034 1.00 60.69 82 VAL A O 1
ATOM 670 N N . ILE A 1 83 ? 9.983 -5.235 -20.036 1.00 47.00 83 ILE A N 1
ATOM 671 C CA . ILE A 1 83 ? 9.198 -3.998 -20.360 1.00 47.00 83 ILE A CA 1
ATOM 672 C C . ILE A 1 83 ? 7.996 -4.122 -21.361 1.00 47.00 83 ILE A C 1
ATOM 674 O O . ILE A 1 83 ? 8.062 -4.816 -22.365 1.00 47.00 83 ILE A O 1
ATOM 678 N N . PRO A 1 84 ? 6.853 -3.431 -21.141 1.00 46.78 84 PRO A N 1
ATOM 679 C CA . PRO A 1 84 ? 5.641 -3.573 -21.962 1.00 46.78 84 PRO A CA 1
ATOM 680 C C . PRO A 1 84 ? 5.818 -3.238 -23.449 1.00 46.78 84 PRO A C 1
ATOM 682 O O . PRO A 1 84 ? 6.375 -2.203 -23.810 1.00 46.78 84 PRO A O 1
ATOM 685 N N . ALA A 1 85 ? 5.183 -4.042 -24.308 1.00 44.78 85 ALA A N 1
ATOM 686 C CA . ALA A 1 85 ? 5.150 -3.906 -25.772 1.00 44.78 85 ALA A CA 1
ATOM 687 C C . ALA A 1 85 ? 4.387 -2.677 -26.328 1.00 44.78 85 ALA A C 1
ATOM 689 O O . ALA A 1 85 ? 4.162 -2.581 -27.527 1.00 44.78 85 ALA A O 1
ATOM 690 N N . SER A 1 86 ? 4.026 -1.682 -25.512 1.00 48.12 86 SER A N 1
ATOM 691 C CA . SER A 1 86 ? 3.751 -0.337 -26.051 1.00 48.12 86 SER A CA 1
ATOM 692 C C . SER A 1 86 ? 5.034 0.354 -26.550 1.00 48.12 86 SER A C 1
ATOM 694 O O . SER A 1 86 ? 4.953 1.411 -27.166 1.00 48.12 86 SER A O 1
ATOM 696 N N . PHE A 1 87 ? 6.202 -0.245 -26.279 1.00 44.91 87 PHE A N 1
ATOM 697 C CA . PHE A 1 87 ? 7.536 0.211 -26.679 1.00 44.91 87 PHE A CA 1
ATOM 698 C C . PHE A 1 87 ? 8.337 -0.807 -27.517 1.00 44.91 87 PHE A C 1
ATOM 700 O O . PHE A 1 87 ? 9.471 -0.513 -27.878 1.00 44.91 87 PHE A O 1
ATOM 707 N N . LEU A 1 88 ? 7.777 -1.971 -27.869 1.00 46.38 88 LEU A N 1
ATOM 708 C CA . LEU A 1 88 ? 8.404 -2.949 -28.774 1.00 46.38 88 LEU A 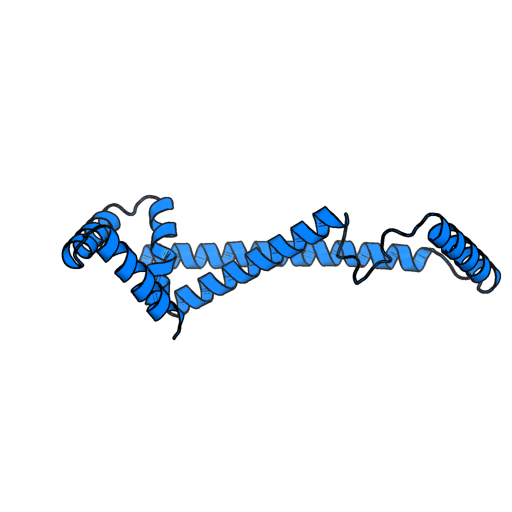CA 1
ATOM 709 C C . LEU A 1 88 ? 7.339 -3.628 -29.650 1.00 46.38 88 LEU A C 1
ATOM 711 O O . LEU A 1 88 ? 6.213 -3.801 -29.183 1.00 46.38 88 LEU A O 1
ATOM 715 N N . PRO A 1 89 ? 7.662 -4.012 -30.903 1.00 39.78 89 PRO A N 1
ATOM 716 C CA . PRO A 1 89 ? 6.671 -4.517 -31.844 1.00 39.78 89 PRO A CA 1
ATOM 717 C C . PRO A 1 89 ? 6.103 -5.844 -31.331 1.00 39.78 89 PRO A C 1
ATOM 719 O O . PRO A 1 89 ? 6.859 -6.731 -30.936 1.00 39.78 89 PRO A O 1
ATOM 722 N N . GLY A 1 90 ? 4.770 -5.946 -31.295 1.00 45.12 90 GLY A N 1
ATOM 723 C CA . GLY A 1 90 ? 4.036 -7.126 -30.829 1.00 45.12 90 GLY A CA 1
ATOM 724 C C . GLY A 1 90 ? 4.326 -8.388 -31.646 1.00 45.12 90 GLY A C 1
ATOM 725 O O . GLY A 1 90 ? 5.083 -8.340 -32.609 1.00 45.12 90 GLY A O 1
ATOM 726 N N . ASP A 1 91 ? 3.724 -9.512 -31.239 1.00 53.78 91 ASP A N 1
ATOM 727 C CA . ASP A 1 91 ? 3.933 -10.846 -31.821 1.00 53.78 91 ASP A CA 1
ATOM 728 C C . ASP A 1 91 ? 3.658 -10.832 -33.333 1.00 53.78 91 ASP A C 1
ATOM 730 O O . ASP A 1 91 ? 2.518 -10.919 -33.791 1.00 53.78 91 ASP A O 1
ATOM 734 N N . VAL A 1 92 ? 4.727 -10.605 -34.094 1.00 53.00 92 VAL A N 1
ATOM 735 C CA . VAL A 1 92 ? 4.671 -10.381 -35.531 1.00 53.00 92 VAL A CA 1
ATOM 736 C C . VAL A 1 92 ? 4.360 -11.718 -36.178 1.00 53.00 92 VAL A C 1
ATOM 738 O O . VAL A 1 92 ? 5.115 -12.688 -36.030 1.00 53.00 92 VAL A O 1
ATOM 741 N N . SER A 1 93 ? 3.250 -11.762 -36.911 1.00 54.50 93 SER A N 1
ATOM 742 C CA . SER A 1 93 ? 2.895 -12.888 -37.767 1.00 54.50 93 SER A CA 1
ATOM 743 C C . SER A 1 93 ? 4.105 -13.285 -38.611 1.00 54.50 93 SER A C 1
ATOM 745 O O . SER A 1 93 ? 4.930 -12.449 -38.975 1.00 54.50 93 SER A O 1
ATOM 747 N N . GLU A 1 94 ? 4.232 -14.556 -38.978 1.00 55.03 94 GLU A N 1
ATOM 748 C CA . GLU A 1 94 ? 5.342 -15.012 -39.821 1.00 55.03 94 GLU A CA 1
ATOM 749 C C . GLU A 1 94 ? 5.417 -14.236 -41.151 1.00 55.03 94 GLU A C 1
ATOM 751 O O . GLU A 1 94 ? 6.492 -14.027 -41.713 1.00 55.03 94 GLU A O 1
ATOM 756 N N . GLN A 1 95 ? 4.273 -13.707 -41.596 1.00 51.84 95 GLN A N 1
ATOM 757 C CA . GLN A 1 95 ? 4.172 -12.768 -42.706 1.00 51.84 95 GLN A CA 1
ATOM 758 C C . GLN A 1 95 ? 4.851 -11.419 -42.402 1.00 51.84 95 GLN A C 1
ATOM 760 O O . GLN A 1 95 ? 5.578 -10.886 -43.235 1.00 51.84 95 GLN A O 1
ATOM 765 N N . GLU A 1 96 ? 4.635 -10.870 -41.209 1.00 54.44 96 GLU A N 1
ATOM 766 C CA . GLU A 1 96 ? 5.190 -9.589 -40.771 1.00 54.44 96 GLU A CA 1
ATOM 767 C C . GLU A 1 96 ? 6.675 -9.707 -40.404 1.00 54.44 96 GLU A C 1
ATOM 769 O O . GLU A 1 96 ? 7.435 -8.784 -40.683 1.00 54.44 96 GLU A O 1
ATOM 774 N N . ARG A 1 97 ? 7.124 -10.864 -39.894 1.00 60.00 97 ARG A N 1
ATOM 775 C CA . ARG A 1 97 ? 8.553 -11.183 -39.722 1.00 60.00 97 ARG A CA 1
ATOM 776 C C . ARG A 1 97 ? 9.306 -11.152 -41.048 1.00 60.00 97 ARG A C 1
ATOM 778 O O . ARG A 1 97 ? 10.374 -10.559 -41.120 1.00 60.00 97 ARG A O 1
ATOM 785 N N . ARG A 1 98 ? 8.724 -11.724 -42.107 1.00 70.06 98 ARG A N 1
ATOM 786 C CA . ARG A 1 98 ? 9.320 -11.699 -43.455 1.00 70.06 98 ARG A CA 1
ATOM 787 C C . ARG A 1 98 ? 9.379 -10.291 -44.035 1.00 70.06 98 ARG A C 1
ATOM 789 O O . ARG A 1 98 ? 10.353 -9.940 -44.691 1.00 70.06 98 ARG A O 1
ATOM 796 N N . ILE A 1 99 ? 8.345 -9.484 -43.795 1.00 71.75 99 ILE A N 1
ATOM 797 C CA . ILE A 1 99 ? 8.329 -8.080 -44.223 1.00 71.75 99 ILE A CA 1
ATOM 798 C C . ILE A 1 99 ? 9.392 -7.288 -43.453 1.00 71.75 99 ILE A C 1
ATOM 800 O O . ILE A 1 99 ? 10.119 -6.510 -44.062 1.00 71.75 99 ILE A O 1
ATOM 804 N N . LEU A 1 100 ? 9.525 -7.519 -42.145 1.00 63.81 100 LEU A N 1
ATOM 805 C CA . LEU A 1 100 ? 10.533 -6.872 -41.309 1.00 63.81 100 LEU A CA 1
ATOM 806 C C . LEU A 1 100 ? 11.955 -7.259 -41.737 1.00 63.81 100 LEU A C 1
ATOM 808 O O . LEU A 1 100 ? 12.777 -6.371 -41.920 1.00 63.81 100 LEU A O 1
ATOM 812 N N . GLU A 1 101 ? 12.228 -8.543 -41.992 1.00 66.94 101 GLU A N 1
ATOM 813 C CA . GLU A 1 101 ? 13.524 -9.008 -42.511 1.00 66.94 101 GLU A CA 1
ATOM 814 C C . GLU A 1 101 ? 13.864 -8.391 -43.872 1.00 66.94 101 GLU A C 1
ATOM 816 O O . GLU A 1 101 ? 14.990 -7.945 -44.084 1.00 66.94 101 GLU A O 1
ATOM 821 N N . GLU A 1 102 ? 12.896 -8.317 -44.787 1.00 73.56 102 GLU A N 1
ATOM 822 C CA . GLU A 1 102 ? 13.099 -7.721 -46.110 1.00 73.56 102 GLU A CA 1
ATOM 823 C C . GLU A 1 102 ? 13.356 -6.207 -46.021 1.00 73.56 102 GLU A C 1
ATOM 825 O O . GLU A 1 102 ? 14.191 -5.678 -46.757 1.00 73.56 102 GLU A O 1
ATOM 830 N N . VAL A 1 103 ? 12.688 -5.506 -45.099 1.00 69.94 103 VAL A N 1
ATOM 831 C CA . VAL A 1 103 ? 12.915 -4.076 -44.839 1.00 69.94 103 VAL A CA 1
ATOM 832 C C . VAL A 1 103 ? 14.274 -3.849 -44.175 1.00 69.94 103 VAL A C 1
ATOM 834 O O . VAL A 1 103 ? 15.017 -2.985 -44.628 1.00 69.94 103 VAL A O 1
ATOM 837 N N . THR A 1 104 ? 14.651 -4.649 -43.172 1.00 60.84 104 THR A N 1
ATOM 838 C CA . THR A 1 104 ? 15.965 -4.572 -42.510 1.00 60.84 104 THR A CA 1
ATOM 839 C C . THR A 1 104 ? 17.100 -4.861 -43.486 1.00 60.84 104 THR A C 1
ATOM 841 O O . THR A 1 104 ? 18.093 -4.137 -43.500 1.00 60.84 104 THR A O 1
ATOM 844 N N . ARG A 1 105 ? 16.945 -5.869 -44.352 1.00 74.44 105 ARG A N 1
ATOM 845 C CA . ARG A 1 105 ? 17.921 -6.199 -45.397 1.00 74.44 105 ARG A CA 1
ATOM 846 C C . ARG A 1 105 ? 18.113 -5.032 -46.365 1.00 74.44 105 ARG A C 1
ATOM 848 O O . ARG A 1 105 ? 19.246 -4.644 -46.625 1.00 74.44 105 ARG A O 1
ATOM 855 N N . ARG A 1 106 ? 17.019 -4.422 -46.833 1.00 68.38 106 ARG A N 1
ATOM 856 C CA . ARG A 1 106 ? 17.078 -3.235 -47.700 1.00 68.38 106 ARG A CA 1
ATOM 857 C C . ARG A 1 106 ? 17.676 -2.023 -46.992 1.00 68.38 106 ARG A C 1
ATOM 859 O O . ARG A 1 106 ? 18.472 -1.317 -47.591 1.00 68.38 106 ARG A O 1
ATOM 866 N N . SER A 1 107 ? 17.357 -1.799 -45.718 1.00 62.50 107 SER A N 1
ATOM 867 C CA . SER A 1 107 ? 17.936 -0.698 -44.939 1.00 62.50 107 SER A CA 1
ATOM 868 C C . SER A 1 107 ? 19.432 -0.873 -44.663 1.00 62.50 107 SER A C 1
ATOM 870 O O . SER A 1 107 ? 20.139 0.127 -44.641 1.00 62.50 107 SER A O 1
ATOM 872 N N . LEU A 1 108 ? 19.923 -2.107 -44.501 1.00 61.12 108 LEU A N 1
ATOM 873 C CA . LEU A 1 108 ? 21.357 -2.418 -44.385 1.00 61.12 108 LEU A CA 1
ATOM 874 C C . LEU A 1 108 ? 22.101 -2.273 -45.722 1.00 61.12 108 LEU A C 1
ATOM 876 O O . LEU A 1 108 ? 23.277 -1.914 -45.737 1.00 61.12 108 LEU A O 1
ATOM 880 N N . GLU A 1 109 ? 21.426 -2.556 -46.838 1.00 61.75 109 GLU A N 1
ATOM 881 C CA . GLU A 1 109 ? 21.955 -2.350 -48.192 1.00 61.75 109 GLU A CA 1
ATOM 882 C C . GLU A 1 109 ? 21.984 -0.853 -48.573 1.00 61.75 109 GLU A C 1
ATOM 884 O O . GLU A 1 109 ? 22.942 -0.410 -49.206 1.00 61.75 109 GLU A O 1
ATOM 889 N N . ASP A 1 110 ? 20.991 -0.064 -48.136 1.00 56.22 110 ASP A N 1
ATOM 890 C CA . ASP A 1 110 ? 20.864 1.376 -48.429 1.00 56.22 110 ASP A CA 1
ATOM 891 C C . ASP A 1 110 ? 21.622 2.293 -47.444 1.00 56.22 110 ASP A C 1
ATOM 893 O O . ASP A 1 110 ? 21.994 3.413 -47.803 1.00 56.22 110 ASP A O 1
ATOM 897 N N . GLN A 1 111 ? 21.873 1.858 -46.205 1.00 53.16 111 GLN A N 1
ATOM 898 C CA . GLN A 1 111 ? 22.664 2.595 -45.214 1.00 53.16 111 GLN A CA 1
ATOM 899 C C . GLN A 1 111 ? 23.740 1.688 -44.615 1.00 53.16 111 GLN A C 1
ATOM 901 O O . GLN A 1 111 ? 23.452 0.801 -43.819 1.00 53.16 111 GLN A O 1
ATOM 906 N N . GLY A 1 112 ? 25.010 1.954 -44.929 1.00 48.91 112 GLY A N 1
ATOM 907 C CA . GLY A 1 112 ? 26.157 1.307 -44.282 1.00 48.91 112 GLY A CA 1
ATOM 908 C C . GLY A 1 112 ? 26.331 1.710 -42.806 1.00 48.91 112 GLY A C 1
ATOM 909 O O . GLY A 1 112 ? 27.307 2.381 -42.476 1.00 48.91 112 GLY A O 1
ATOM 910 N N . GLY A 1 113 ? 25.396 1.325 -41.926 1.00 51.16 113 GLY A N 1
ATOM 911 C CA . GLY A 1 113 ? 25.352 1.660 -40.495 1.00 51.16 113 GLY A CA 1
ATOM 912 C C . GLY A 1 113 ? 25.086 0.449 -39.583 1.00 51.16 113 GLY A C 1
ATOM 913 O O . GLY A 1 113 ? 24.340 -0.457 -39.933 1.00 51.16 113 GLY A O 1
ATOM 914 N N . SER A 1 114 ? 25.748 0.427 -38.419 1.00 52.16 114 SER A N 1
ATOM 915 C CA . SER A 1 114 ? 25.961 -0.738 -37.539 1.00 52.16 114 SER A CA 1
ATOM 916 C C . SER A 1 114 ? 24.799 -1.073 -36.582 1.00 52.16 114 SER A C 1
ATOM 918 O O . SER A 1 114 ? 24.319 -0.205 -35.859 1.00 52.16 114 SER A O 1
ATOM 920 N N . VAL A 1 115 ? 24.472 -2.370 -36.482 1.00 52.75 115 VAL A N 1
ATOM 921 C CA . VAL A 1 115 ? 23.545 -3.037 -35.526 1.00 52.75 115 VAL A CA 1
ATOM 922 C C . VAL A 1 115 ? 23.962 -2.869 -34.041 1.00 52.75 115 VAL A C 1
ATOM 924 O O . VAL A 1 115 ? 23.195 -3.142 -33.118 1.00 52.75 115 VAL A O 1
ATOM 927 N N . ASP A 1 116 ? 25.177 -2.379 -33.786 1.00 53.72 116 ASP A N 1
ATOM 928 C CA . ASP A 1 116 ? 25.774 -2.220 -32.448 1.00 53.72 116 ASP A CA 1
ATOM 929 C C . ASP A 1 116 ? 25.094 -1.139 -31.574 1.00 53.72 116 ASP A C 1
ATOM 931 O O . ASP A 1 116 ? 25.147 -1.203 -30.346 1.00 53.72 116 ASP A O 1
ATOM 935 N N . GLY A 1 117 ? 24.423 -0.156 -32.188 1.00 55.41 117 GLY A N 1
ATOM 936 C CA . GLY A 1 117 ? 23.766 0.947 -31.471 1.00 55.41 117 GLY A CA 1
ATOM 937 C C . GLY A 1 117 ? 22.505 0.529 -30.708 1.00 55.41 117 GLY A C 1
ATOM 938 O O . GLY A 1 117 ? 22.348 0.869 -29.535 1.00 55.41 117 GLY A O 1
ATOM 939 N N . ASP A 1 118 ? 21.642 -0.265 -31.343 1.00 53.31 118 ASP A N 1
ATOM 940 C CA . ASP A 1 118 ? 20.359 -0.678 -30.756 1.00 53.31 118 ASP A CA 1
ATOM 941 C C . ASP A 1 118 ? 20.544 -1.694 -29.619 1.00 53.31 118 ASP A C 1
ATOM 943 O O . ASP A 1 118 ? 19.806 -1.686 -28.633 1.00 53.31 118 ASP A O 1
ATOM 947 N N . THR A 1 119 ? 21.587 -2.525 -29.708 1.00 54.22 119 THR A N 1
ATOM 948 C CA . THR A 1 119 ? 21.920 -3.513 -28.669 1.00 54.22 119 THR A CA 1
ATOM 949 C C . THR A 1 119 ? 22.391 -2.827 -27.380 1.00 54.22 119 THR A C 1
ATOM 951 O O . THR A 1 119 ? 21.992 -3.219 -26.284 1.00 54.22 119 THR A O 1
ATOM 954 N N . ARG A 1 120 ? 23.171 -1.744 -27.504 1.00 58.94 120 ARG A N 1
ATOM 955 C CA . ARG A 1 120 ? 23.628 -0.925 -26.368 1.00 58.94 120 ARG A CA 1
ATOM 956 C C . ARG A 1 120 ? 22.495 -0.154 -25.694 1.00 58.94 120 ARG A C 1
ATOM 958 O O . ARG A 1 120 ? 22.436 -0.117 -24.468 1.00 58.94 120 ARG A O 1
ATOM 965 N N . ALA A 1 121 ? 21.571 0.409 -26.473 1.00 66.50 121 ALA A N 1
ATOM 966 C CA . ALA A 1 121 ? 20.411 1.120 -25.933 1.00 66.50 121 ALA A CA 1
ATOM 967 C C . ALA A 1 121 ? 19.497 0.197 -25.103 1.00 66.50 121 ALA A C 1
ATOM 969 O O . ALA A 1 121 ? 18.962 0.603 -24.067 1.00 66.50 121 ALA A O 1
ATOM 970 N N . LEU A 1 122 ? 19.352 -1.065 -25.522 1.00 60.41 122 LEU A N 1
ATOM 971 C CA . LEU A 1 122 ? 18.596 -2.071 -24.777 1.00 60.41 122 LEU A CA 1
ATOM 972 C C . LEU A 1 122 ? 19.279 -2.449 -23.452 1.00 60.41 122 LEU A C 1
ATOM 974 O O . LEU A 1 122 ? 18.609 -2.577 -22.426 1.00 60.41 122 LEU A O 1
ATOM 978 N N . GLU A 1 123 ? 20.605 -2.589 -23.451 1.00 58.34 123 GLU A N 1
ATOM 979 C CA . GLU A 1 123 ? 21.390 -2.874 -22.244 1.00 58.34 123 GLU A CA 1
ATOM 980 C C . GLU A 1 123 ? 21.300 -1.734 -21.213 1.00 58.34 123 GLU A C 1
ATOM 982 O O . GLU A 1 123 ? 21.072 -1.982 -20.025 1.00 58.34 123 GLU A O 1
ATOM 987 N N . GLU A 1 124 ? 21.378 -0.477 -21.660 1.00 70.50 124 GLU A N 1
ATOM 988 C CA . GLU A 1 124 ? 21.205 0.703 -20.801 1.00 70.50 124 GLU A CA 1
ATOM 989 C C . GLU A 1 124 ? 19.800 0.772 -20.181 1.00 70.50 124 GLU A C 1
ATOM 991 O O . GLU A 1 124 ? 19.655 1.074 -18.991 1.00 70.50 124 GLU A O 1
ATOM 996 N N . ALA A 1 125 ? 18.760 0.423 -20.946 1.00 69.38 125 ALA A N 1
ATOM 997 C CA . ALA A 1 125 ? 17.386 0.373 -20.449 1.00 69.38 125 ALA A CA 1
ATOM 998 C C . ALA A 1 125 ? 17.186 -0.712 -19.373 1.00 69.38 125 ALA A C 1
ATOM 1000 O O . ALA A 1 125 ? 16.498 -0.475 -18.373 1.00 69.38 125 ALA A O 1
ATOM 1001 N N . ILE A 1 126 ? 17.818 -1.883 -19.525 1.00 67.81 126 ILE A N 1
ATOM 1002 C CA . ILE A 1 126 ? 17.773 -2.972 -18.532 1.00 67.81 126 ILE A CA 1
ATOM 1003 C C . ILE A 1 126 ? 18.467 -2.547 -17.231 1.00 67.81 126 ILE A C 1
ATOM 1005 O O . ILE A 1 126 ? 17.906 -2.721 -16.146 1.00 67.81 126 ILE A O 1
ATOM 1009 N N . VAL A 1 127 ? 19.653 -1.937 -17.322 1.00 73.62 127 VAL A N 1
ATOM 1010 C CA . VAL A 1 127 ? 20.405 -1.460 -16.148 1.00 73.62 127 VAL A CA 1
ATOM 1011 C C . VAL A 1 127 ? 19.649 -0.347 -15.417 1.00 73.62 127 VAL A C 1
ATOM 1013 O O . VAL A 1 127 ? 19.554 -0.374 -14.188 1.00 73.62 127 VAL A O 1
ATOM 1016 N N . SER A 1 128 ? 19.064 0.600 -16.156 1.00 74.94 128 SER A N 1
ATOM 1017 C CA . SER A 1 128 ? 18.236 1.668 -15.582 1.00 74.94 128 SER A CA 1
ATOM 1018 C C . SER A 1 128 ? 17.018 1.103 -14.841 1.00 74.94 128 SER A C 1
ATOM 1020 O O . SER A 1 128 ? 16.743 1.492 -13.704 1.00 74.94 128 SER A O 1
ATOM 1022 N N . THR A 1 129 ? 16.353 0.104 -15.429 1.00 72.19 129 THR A N 1
ATOM 1023 C CA . THR A 1 129 ? 15.191 -0.569 -14.830 1.00 72.19 129 THR A CA 1
ATOM 1024 C C . THR A 1 129 ? 15.540 -1.256 -13.509 1.00 72.19 129 THR A C 1
ATOM 1026 O O . THR A 1 129 ? 14.804 -1.136 -12.525 1.00 72.19 129 THR A O 1
ATOM 1029 N N . GLU A 1 130 ? 16.682 -1.943 -13.451 1.00 76.62 130 GLU A N 1
ATOM 1030 C CA . GLU A 1 130 ? 17.123 -2.629 -12.235 1.00 76.62 130 GLU A CA 1
ATOM 1031 C C . GLU A 1 130 ? 17.495 -1.633 -11.121 1.00 76.62 130 GLU A C 1
ATOM 1033 O O . GLU A 1 130 ? 17.165 -1.848 -9.950 1.00 76.62 130 GLU A O 1
ATOM 1038 N N . GLN A 1 131 ? 18.096 -0.491 -11.471 1.00 79.75 131 GLN A N 1
ATOM 1039 C CA . GLN A 1 131 ? 18.369 0.588 -10.517 1.00 79.75 131 GLN A CA 1
ATOM 1040 C C . GLN A 1 131 ? 17.079 1.192 -9.947 1.00 79.75 131 GLN A C 1
ATOM 1042 O O . GLN A 1 131 ? 16.966 1.365 -8.730 1.00 79.75 131 GLN A O 1
ATOM 1047 N N . THR A 1 132 ? 16.075 1.462 -10.787 1.00 77.19 132 THR A N 1
ATOM 1048 C CA . THR A 1 132 ? 14.761 1.942 -10.328 1.00 77.19 132 THR A CA 1
ATOM 1049 C C . THR A 1 132 ? 14.101 0.934 -9.386 1.00 77.19 132 THR A C 1
ATOM 1051 O O . THR A 1 132 ? 13.594 1.308 -8.326 1.00 77.19 132 THR A O 1
ATOM 1054 N N . LYS A 1 133 ? 14.170 -0.364 -9.708 1.00 78.88 133 LYS A N 1
ATOM 1055 C CA . LYS A 1 133 ? 13.642 -1.444 -8.862 1.00 78.88 133 LYS A CA 1
ATOM 1056 C C . LYS A 1 133 ? 14.300 -1.472 -7.481 1.00 78.88 133 LYS A C 1
ATOM 1058 O O . LYS A 1 133 ? 13.608 -1.629 -6.473 1.00 78.88 133 LYS A O 1
ATOM 1063 N N . GLN A 1 134 ? 15.619 -1.288 -7.410 1.00 83.5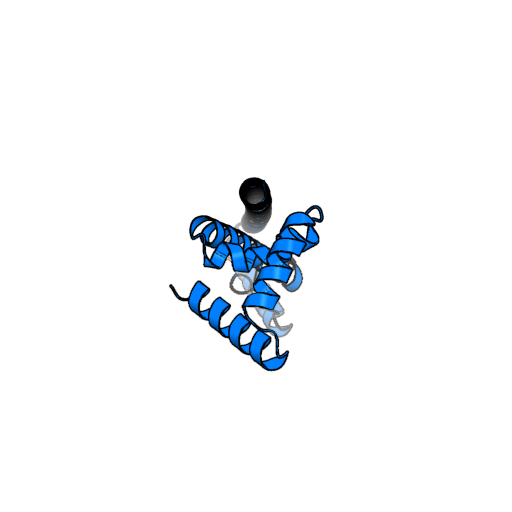6 134 GLN A N 1
ATOM 1064 C CA . GLN A 1 134 ? 16.346 -1.211 -6.138 1.00 83.56 134 GLN A CA 1
ATOM 1065 C C . GLN A 1 134 ? 15.958 0.022 -5.316 1.00 83.56 134 GLN A C 1
ATOM 1067 O O . GLN A 1 134 ? 15.756 -0.094 -4.106 1.00 83.56 134 GLN A O 1
ATOM 1072 N N . GLN A 1 135 ? 15.791 1.184 -5.953 1.00 83.69 135 GLN A N 1
ATOM 1073 C CA . GLN A 1 135 ? 15.358 2.406 -5.268 1.00 83.69 135 GLN A CA 1
ATOM 1074 C C . GLN A 1 135 ? 13.951 2.268 -4.677 1.00 83.69 135 GLN A C 1
ATOM 1076 O O . GLN A 1 135 ? 13.729 2.652 -3.528 1.00 83.69 135 GLN A O 1
ATOM 1081 N N . LEU A 1 136 ? 13.019 1.659 -5.416 1.00 73.25 136 LEU A N 1
ATOM 1082 C CA . LEU A 1 136 ? 11.664 1.389 -4.931 1.00 73.25 136 LEU A CA 1
ATOM 1083 C C . LEU A 1 136 ? 11.664 0.417 -3.746 1.00 73.25 136 LEU A C 1
ATOM 1085 O O . LEU A 1 136 ? 10.980 0.660 -2.753 1.00 73.25 136 LEU A O 1
ATOM 1089 N N . ARG A 1 137 ? 12.483 -0.643 -3.795 1.00 80.44 137 ARG A N 1
ATOM 1090 C CA . ARG A 1 137 ? 12.652 -1.575 -2.665 1.00 80.44 137 ARG A CA 1
ATOM 1091 C C . ARG A 1 137 ? 13.182 -0.867 -1.419 1.00 80.44 137 ARG A C 1
ATOM 1093 O O . ARG A 1 137 ? 12.613 -1.026 -0.345 1.00 80.44 137 ARG A O 1
ATOM 1100 N N . ALA A 1 138 ? 14.204 -0.029 -1.576 1.00 84.44 138 ALA A N 1
ATOM 1101 C CA . ALA A 1 138 ? 14.740 0.763 -0.474 1.00 84.44 138 ALA A CA 1
ATOM 1102 C C . ALA A 1 138 ? 13.708 1.761 0.084 1.00 84.44 138 ALA A C 1
ATOM 1104 O O . ALA A 1 138 ? 13.642 1.960 1.295 1.00 84.44 138 ALA A O 1
ATOM 1105 N N . GLY A 1 139 ? 12.886 2.371 -0.777 1.00 81.00 139 GLY A N 1
ATOM 1106 C CA . GLY A 1 139 ? 11.781 3.242 -0.368 1.00 81.00 139 GLY A CA 1
ATOM 1107 C C . GLY A 1 139 ? 10.721 2.503 0.452 1.00 81.00 139 GLY A C 1
ATOM 1108 O O . GLY A 1 139 ? 10.350 2.971 1.527 1.00 81.00 139 GLY A O 1
ATOM 1109 N N . ARG A 1 140 ? 10.293 1.319 -0.006 1.00 80.12 140 ARG A N 1
ATOM 1110 C CA . ARG A 1 140 ? 9.340 0.456 0.712 1.00 80.12 140 ARG A CA 1
ATOM 1111 C C . ARG A 1 140 ? 9.844 0.108 2.110 1.00 80.12 140 ARG A C 1
ATOM 1113 O O . ARG A 1 140 ? 9.107 0.256 3.080 1.00 80.12 140 ARG A O 1
ATOM 1120 N N . ASP A 1 141 ? 11.091 -0.345 2.208 1.00 81.31 141 ASP A N 1
ATOM 1121 C CA . ASP A 1 141 ? 11.652 -0.820 3.473 1.00 81.31 141 ASP A CA 1
ATOM 1122 C C . ASP A 1 141 ? 11.808 0.336 4.482 1.00 81.31 141 ASP A C 1
ATOM 1124 O O . ASP A 1 141 ? 11.494 0.166 5.660 1.00 81.31 141 ASP A O 1
ATOM 1128 N N . ARG A 1 142 ? 12.182 1.539 4.015 1.00 84.44 142 ARG A N 1
ATOM 1129 C CA . ARG A 1 142 ? 12.239 2.758 4.845 1.00 84.44 142 ARG A CA 1
ATOM 1130 C C . ARG A 1 142 ? 10.873 3.167 5.384 1.00 84.44 142 ARG A C 1
ATOM 1132 O O . ARG A 1 142 ? 10.743 3.416 6.579 1.00 84.44 142 ARG A O 1
ATOM 1139 N N . GLU A 1 143 ? 9.856 3.247 4.527 1.00 75.56 143 GLU A N 1
ATOM 1140 C CA . GLU A 1 143 ? 8.512 3.626 4.981 1.00 75.56 143 GLU A CA 1
ATOM 1141 C C . GLU A 1 143 ? 7.942 2.582 5.948 1.00 75.56 143 GLU A C 1
ATOM 1143 O O . GLU A 1 143 ? 7.357 2.945 6.967 1.00 75.56 143 GLU A O 1
ATOM 1148 N N . GLN A 1 144 ? 8.188 1.290 5.702 1.00 76.00 144 GLN A N 1
ATOM 1149 C CA . GLN A 1 144 ? 7.759 0.221 6.603 1.00 76.00 144 GLN A CA 1
ATOM 1150 C C . GLN A 1 144 ? 8.427 0.307 7.981 1.00 76.00 144 GLN A C 1
ATOM 1152 O O . GLN A 1 144 ? 7.790 0.036 9.000 1.00 76.00 144 GLN A O 1
ATOM 1157 N N . GLU A 1 145 ? 9.704 0.679 8.032 1.00 83.31 145 GLU A N 1
ATOM 1158 C CA . GLU A 1 145 ? 10.420 0.870 9.290 1.00 83.31 145 GLU A CA 1
ATOM 1159 C C . GLU A 1 145 ? 9.862 2.056 10.084 1.00 83.31 145 GLU A C 1
ATOM 1161 O O . GLU A 1 145 ? 9.645 1.935 11.293 1.00 83.31 145 GLU A O 1
ATOM 1166 N N . ILE A 1 146 ? 9.548 3.165 9.408 1.00 82.19 146 ILE A N 1
ATOM 1167 C CA . ILE A 1 146 ? 8.957 4.343 10.052 1.00 82.19 146 ILE A CA 1
ATOM 1168 C C . ILE A 1 146 ? 7.557 4.021 10.584 1.00 82.19 146 ILE A C 1
ATOM 1170 O O . ILE A 1 146 ? 7.286 4.303 11.748 1.00 82.19 146 ILE A O 1
ATOM 1174 N N . ILE A 1 147 ? 6.708 3.362 9.788 1.00 76.12 147 ILE A N 1
ATOM 1175 C CA . ILE A 1 147 ? 5.371 2.917 10.216 1.00 76.12 147 ILE A CA 1
ATOM 1176 C C . ILE A 1 147 ? 5.477 2.020 11.458 1.00 76.12 147 ILE A C 1
ATOM 1178 O O . ILE A 1 147 ? 4.818 2.272 12.466 1.00 76.12 147 ILE A O 1
ATOM 1182 N N . ASN A 1 148 ? 6.370 1.026 11.435 1.00 76.81 148 ASN A N 1
ATOM 1183 C CA . ASN A 1 148 ? 6.570 0.112 12.562 1.00 76.81 148 ASN A CA 1
ATOM 1184 C C . ASN A 1 148 ? 7.099 0.823 13.819 1.00 76.81 148 ASN A C 1
ATOM 1186 O O . ASN A 1 148 ? 6.775 0.424 14.938 1.00 76.81 148 ASN A O 1
ATOM 1190 N N . SER A 1 149 ? 7.945 1.840 13.651 1.00 79.44 149 SER A N 1
ATOM 1191 C CA . SER A 1 149 ? 8.481 2.636 14.756 1.00 79.44 149 SER A CA 1
ATOM 1192 C C . SER A 1 149 ? 7.397 3.515 15.384 1.00 79.44 149 SER A C 1
ATOM 1194 O O . SER A 1 149 ? 7.203 3.483 16.599 1.00 79.44 149 SER A O 1
ATOM 1196 N N . THR A 1 150 ? 6.623 4.228 14.561 1.00 74.50 150 THR A N 1
ATOM 1197 C CA . THR A 1 150 ? 5.508 5.066 15.018 1.00 74.50 150 THR A CA 1
ATOM 1198 C C . THR A 1 150 ? 4.426 4.233 15.704 1.00 74.50 150 THR A C 1
ATOM 1200 O O . THR A 1 150 ? 4.003 4.591 16.797 1.00 74.50 150 THR A O 1
ATOM 1203 N N . MET A 1 151 ? 4.055 3.072 15.153 1.00 68.38 151 MET A N 1
ATOM 1204 C CA . MET A 1 151 ? 3.097 2.163 15.798 1.00 68.38 151 MET A CA 1
ATOM 1205 C C . MET A 1 151 ? 3.535 1.724 17.196 1.00 68.38 151 MET A C 1
ATOM 1207 O O . MET A 1 151 ? 2.714 1.647 18.103 1.00 68.38 151 MET A O 1
ATOM 1211 N N . LYS A 1 152 ? 4.827 1.448 17.402 1.00 70.12 152 LYS A N 1
ATOM 1212 C CA . LYS A 1 152 ? 5.337 1.075 18.731 1.00 70.12 152 LYS A CA 1
ATOM 1213 C C . LYS A 1 152 ? 5.242 2.220 19.737 1.00 70.12 152 LYS A C 1
ATOM 1215 O O . LYS A 1 152 ? 5.001 1.959 20.912 1.00 70.12 152 LYS A O 1
ATOM 1220 N N . LEU A 1 153 ? 5.435 3.459 19.282 1.00 68.69 153 LEU A N 1
ATOM 1221 C CA . LEU A 1 153 ? 5.342 4.656 20.121 1.00 68.69 153 LEU A CA 1
ATOM 1222 C C . LEU A 1 153 ? 3.893 4.992 20.494 1.00 68.69 153 LEU A C 1
ATOM 1224 O O . LEU A 1 153 ? 3.667 5.477 21.591 1.00 68.69 153 LEU A O 1
ATOM 1228 N N . SER A 1 154 ? 2.922 4.710 19.622 1.00 56.00 154 SER A N 1
ATOM 1229 C CA . SER A 1 154 ? 1.492 4.938 19.892 1.00 56.00 154 SER A CA 1
ATOM 1230 C C . SER A 1 154 ? 0.843 3.879 20.795 1.00 56.00 154 SER A C 1
ATOM 1232 O O . SER A 1 154 ? -0.267 4.088 21.274 1.00 56.00 154 SER A O 1
ATOM 1234 N N . VAL A 1 155 ? 1.514 2.742 21.008 1.00 54.41 155 VAL A N 1
ATOM 1235 C CA . VAL A 1 155 ? 1.047 1.617 21.844 1.00 54.41 155 VAL A CA 1
ATOM 1236 C C . VAL A 1 155 ? 1.769 1.566 23.207 1.00 54.41 155 VAL A C 1
ATOM 1238 O O . VAL A 1 155 ? 1.374 0.785 24.071 1.00 54.41 155 VAL A O 1
ATOM 1241 N N . SER A 1 156 ? 2.814 2.384 23.413 1.00 46.41 156 SER A N 1
ATOM 1242 C CA . SER A 1 156 ? 3.548 2.508 24.691 1.00 46.41 156 SER A CA 1
ATOM 1243 C C . SER A 1 156 ? 2.976 3.619 25.564 1.00 46.41 156 SER A C 1
ATOM 1245 O O . SER A 1 156 ? 2.957 3.424 26.798 1.00 46.41 156 SER A O 1
#

Sequence (156 aa):
MTTRILVDLMLGSYMEDIGITPEQFEKACSNAAAEMKSKFHQLQFEQLWAADDFNMFQRMMIRTNIELQLQALELLQHRHGVIPASFLPGDVSEQERRILEEVTRRSLEDQGGSVDGDTRALEEAIVSTEQTKQQLRAGRDREQEIINSTMKLSVS

Foldseek 3Di:
DVLLVVVC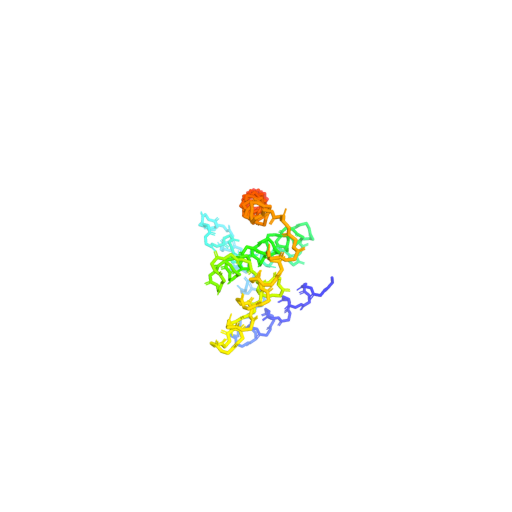VVVVVVCVVVVHDPVNVVVVVVVCLVVVPDPVSLVVCLSVVCSVDVVSVVLVVLLVVLVVVLVVQVVQCVVPVHGDCVPPPPDQDPVRVVVVVVVVVVCVVVDVDDPVVVVVVVVVRVVVSVVVSVVSVVSNVVSVVVSVVVSVVVSD

InterPro domains:
  IPR023379 BART domain [PF11527] (6-69)
  IPR038888 Cilia- and flagella-associated protein 36 [PTHR21532] (6-146)
  IPR042541 BART domain superfamily [G3DSA:1.20.1520.10] (4-81)

Secondary structure (DSSP, 8-state):
-HHHHHHHHHHHHHHHHHT--HHHHHHHHHHHHHT--SHHHHHHHHHHHHHH-HHHHHHHHHHHHHHHHHHHHHHHHHHHSSS-TTSS-----HHHHHHHHHHHHHHHHH----THHHHHHHHHHHHHHHHHHHHHHHHHHHHHHHHHHHHHHH--

Radius of gyration: 26.01 Å; chains: 1; bounding box: 51×28×74 Å

pLDDT: mean 70.94, std 13.11, range [39.78, 91.81]

Organism: Amphibalanus amphitrite (NCBI:txid1232801)